Protein AF-A0A0N9N964-F1 (afdb_monomer_lite)

Secondary structure (DSSP, 8-state):
---S--HHHHHHHHHHHHHHHHHHHT----------TT-HHHHHHHHHHHHHHHHHHHHHHHHHHHHHHHHHHHHHHHHHHHHHHHHHHHHHH-

Radius of gyration: 23.44 Å; chains: 1; bounding box: 53×18×68 Å

Foldseek 3Di:
DPDDQDLVNLLVLLVVLLVQLVVLQPDDPDDDPPPDPPDPVVVVVVVVVVVSNVVSNVSSVVSNVVSVVSNVVSVVVVVVVVVVVVVVVVVVVD

Organism: NCBI:txid1136941

pLDDT: mean 87.41, std 12.32, range [35.59, 97.88]

Sequence (94 aa):
MDFGITPSQLAEVVALWRRCGRQLDGLSLSGGELTGSGSLAVTAVNECRRATRETCAARARQLDALASALARFGALTEEADAAAAAALADRRRS

Structure (mmCIF, N/CA/C/O backbone):
data_AF-A0A0N9N964-F1
#
_entry.id   AF-A0A0N9N964-F1
#
loop_
_atom_site.group_PDB
_atom_site.id
_atom_site.type_symbol
_atom_site.label_atom_id
_atom_site.label_alt_id
_atom_site.label_comp_id
_atom_site.label_asym_id
_atom_site.label_entity_id
_atom_site.label_seq_id
_atom_site.pdbx_PDB_ins_code
_atom_site.Cartn_x
_atom_site.Cartn_y
_atom_site.Cartn_z
_atom_site.occupancy
_atom_site.B_iso_or_equiv
_atom_site.auth_seq_id
_atom_site.auth_comp_id
_atom_site.auth_asym_id
_atom_site.auth_atom_id
_atom_site.pdbx_PDB_model_num
ATOM 1 N N . MET A 1 1 ? 26.239 -10.437 -6.028 1.00 35.59 1 MET A N 1
ATOM 2 C CA . MET A 1 1 ? 25.491 -9.530 -5.137 1.00 35.59 1 MET A CA 1
ATOM 3 C C . MET A 1 1 ? 24.367 -8.964 -5.972 1.00 35.59 1 MET A C 1
ATOM 5 O O . MET A 1 1 ? 24.659 -8.149 -6.836 1.00 35.59 1 MET A O 1
ATOM 9 N N . ASP A 1 2 ? 23.137 -9.431 -5.775 1.00 56.16 2 ASP A N 1
ATOM 10 C CA . ASP A 1 2 ? 21.980 -8.777 -6.388 1.00 56.16 2 ASP A CA 1
ATO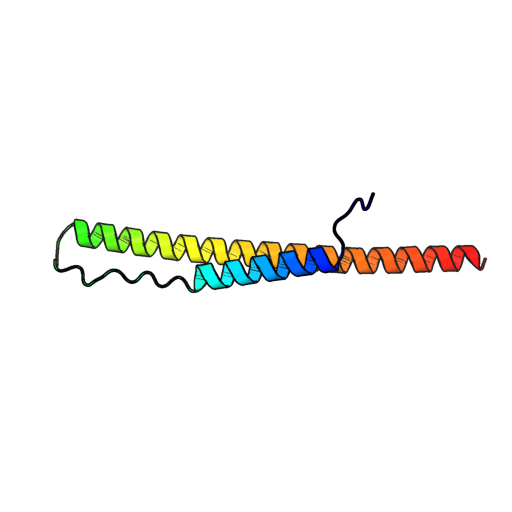M 11 C C . ASP A 1 2 ? 21.682 -7.520 -5.579 1.00 56.16 2 ASP A C 1
ATOM 13 O O . ASP A 1 2 ? 21.231 -7.580 -4.436 1.00 56.16 2 ASP A O 1
ATOM 17 N N . PHE A 1 3 ? 22.052 -6.376 -6.144 1.00 53.41 3 PHE A N 1
ATOM 18 C CA . PHE A 1 3 ? 21.765 -5.066 -5.583 1.00 53.41 3 PHE A CA 1
ATOM 19 C C . PHE A 1 3 ? 20.502 -4.556 -6.273 1.00 53.41 3 PHE A C 1
ATOM 21 O O . PHE A 1 3 ? 20.561 -4.089 -7.406 1.00 53.41 3 PHE A O 1
ATOM 28 N N . GLY A 1 4 ? 19.349 -4.689 -5.620 1.00 74.38 4 GLY A N 1
ATOM 29 C CA . GLY A 1 4 ? 18.093 -4.161 -6.147 1.00 74.38 4 GLY A CA 1
ATOM 30 C C . GLY A 1 4 ? 16.865 -4.934 -5.691 1.00 74.38 4 GLY A C 1
ATOM 31 O O . GLY A 1 4 ? 16.954 -6.071 -5.237 1.00 74.38 4 GLY A O 1
ATOM 32 N N . ILE A 1 5 ? 15.715 -4.280 -5.818 1.00 84.81 5 ILE A N 1
ATOM 33 C CA . ILE A 1 5 ? 14.403 -4.918 -5.739 1.00 84.81 5 ILE A CA 1
ATOM 34 C C . ILE A 1 5 ? 14.010 -5.296 -7.166 1.00 84.81 5 ILE A C 1
ATOM 36 O O . ILE A 1 5 ? 14.027 -4.442 -8.052 1.00 84.81 5 ILE A O 1
ATOM 40 N N . THR A 1 6 ? 13.661 -6.559 -7.396 1.00 88.38 6 THR A N 1
ATOM 41 C CA . THR A 1 6 ? 13.165 -7.004 -8.704 1.00 88.38 6 THR A CA 1
ATOM 42 C C . THR A 1 6 ? 11.743 -6.487 -8.954 1.00 88.38 6 THR A C 1
ATOM 44 O O . THR A 1 6 ? 11.001 -6.223 -8.000 1.00 88.38 6 THR A O 1
ATOM 47 N N . PRO A 1 7 ? 11.288 -6.415 -10.218 1.00 87.94 7 PRO A N 1
ATOM 48 C CA . PRO A 1 7 ? 9.897 -6.077 -10.518 1.00 87.94 7 PRO A CA 1
ATOM 49 C C . PRO A 1 7 ? 8.878 -6.986 -9.811 1.00 87.94 7 PRO A C 1
ATOM 51 O O . PRO A 1 7 ? 7.851 -6.518 -9.320 1.00 87.94 7 PRO A O 1
ATOM 54 N N . SER A 1 8 ? 9.191 -8.280 -9.666 1.00 88.50 8 SER A N 1
ATOM 55 C CA . SER A 1 8 ? 8.336 -9.224 -8.937 1.00 88.50 8 SER A CA 1
ATOM 56 C C . SER A 1 8 ? 8.249 -8.902 -7.442 1.00 88.50 8 SER A C 1
ATOM 58 O O . SER A 1 8 ? 7.156 -8.894 -6.884 1.00 88.50 8 SER A O 1
ATOM 60 N N . GLN A 1 9 ? 9.369 -8.553 -6.802 1.00 91.75 9 GLN A N 1
ATOM 61 C CA . GLN A 1 9 ? 9.395 -8.130 -5.398 1.00 91.75 9 GLN A CA 1
ATOM 62 C C . GLN A 1 9 ? 8.633 -6.809 -5.189 1.00 91.75 9 GLN A C 1
ATOM 64 O O . GLN A 1 9 ? 7.918 -6.649 -4.200 1.00 91.75 9 GLN A O 1
ATOM 69 N N . LEU A 1 10 ? 8.720 -5.877 -6.143 1.00 93.12 10 LEU A N 1
ATOM 70 C CA . LEU A 1 10 ? 7.903 -4.658 -6.176 1.00 93.12 10 LEU A CA 1
ATOM 71 C C . LEU A 1 10 ? 6.402 -4.988 -6.206 1.00 93.12 10 LEU A C 1
ATOM 73 O O . LEU A 1 10 ? 5.628 -4.457 -5.402 1.00 93.12 10 LEU A O 1
ATOM 77 N N . ALA A 1 11 ? 5.990 -5.897 -7.094 1.00 92.19 11 ALA A N 1
ATOM 78 C CA . ALA A 1 11 ? 4.601 -6.335 -7.212 1.00 92.19 11 ALA A CA 1
ATOM 79 C C . ALA A 1 11 ? 4.091 -7.029 -5.933 1.00 92.19 11 ALA A C 1
ATOM 81 O O . ALA A 1 11 ? 2.953 -6.798 -5.515 1.00 92.19 11 ALA A O 1
ATOM 82 N N . GLU A 1 12 ? 4.934 -7.824 -5.271 1.00 95.94 12 GLU A N 1
ATOM 83 C CA . GLU A 1 12 ? 4.619 -8.461 -3.987 1.00 95.94 12 GLU A CA 1
ATOM 84 C C . GLU A 1 12 ? 4.367 -7.433 -2.877 1.00 95.94 12 GLU A C 1
ATOM 86 O O . GLU A 1 12 ? 3.380 -7.548 -2.145 1.00 95.94 12 GLU A O 1
ATOM 91 N N . VAL A 1 13 ? 5.194 -6.386 -2.781 1.00 95.62 13 VAL A N 1
ATOM 92 C CA . VAL A 1 13 ? 4.999 -5.296 -1.808 1.00 95.62 13 VAL A CA 1
ATOM 93 C C . VAL A 1 13 ? 3.687 -4.553 -2.069 1.00 95.62 13 VAL A C 1
ATOM 95 O O . VAL A 1 13 ? 2.914 -4.320 -1.137 1.00 95.62 13 VAL A O 1
ATOM 98 N N . VAL A 1 14 ? 3.379 -4.240 -3.333 1.00 97.19 14 VAL A N 1
ATOM 99 C CA . VAL A 1 14 ? 2.098 -3.625 -3.731 1.00 97.19 14 VAL A CA 1
ATOM 100 C C . VAL A 1 14 ? 0.915 -4.502 -3.307 1.00 97.19 14 VAL A C 1
ATOM 102 O O . VAL A 1 14 ? -0.055 -4.009 -2.720 1.00 97.19 14 VAL A O 1
ATOM 105 N N . ALA A 1 15 ? 0.983 -5.808 -3.574 1.00 96.50 15 ALA A N 1
ATOM 106 C CA . ALA A 1 15 ? -0.066 -6.753 -3.206 1.00 96.50 15 ALA A CA 1
ATOM 107 C C . ALA A 1 15 ? -0.240 -6.850 -1.682 1.00 96.50 15 ALA A C 1
ATOM 109 O O . ALA A 1 15 ? -1.376 -6.844 -1.187 1.00 96.50 15 ALA A O 1
ATOM 110 N N . LEU A 1 16 ? 0.870 -6.882 -0.940 1.00 97.44 16 LEU A N 1
ATOM 111 C CA . LEU A 1 16 ? 0.882 -6.906 0.518 1.00 97.44 16 LEU A CA 1
ATOM 112 C C . LEU A 1 16 ? 0.234 -5.648 1.101 1.00 97.44 16 LEU A C 1
ATOM 114 O O . LEU A 1 16 ? -0.664 -5.759 1.933 1.00 97.44 16 LEU A O 1
ATOM 118 N N . TRP A 1 17 ? 0.619 -4.458 0.642 1.00 97.56 17 TRP A N 1
ATOM 119 C CA . TRP A 1 17 ? 0.053 -3.203 1.142 1.00 97.56 17 TRP A CA 1
ATOM 120 C C . TRP A 1 17 ? -1.447 -3.098 0.881 1.00 97.56 17 TRP A C 1
ATOM 122 O O . TRP A 1 17 ? -2.201 -2.745 1.788 1.00 97.56 17 TRP A O 1
ATOM 132 N N . ARG A 1 18 ? -1.912 -3.500 -0.308 1.00 97.19 18 ARG A N 1
ATOM 133 C CA . ARG A 1 18 ? -3.350 -3.555 -0.615 1.00 97.19 18 ARG A CA 1
ATOM 134 C C . ARG A 1 18 ? -4.094 -4.555 0.267 1.00 97.19 18 ARG A C 1
ATOM 136 O O . ARG A 1 18 ? -5.211 -4.281 0.701 1.00 97.19 18 ARG A O 1
ATOM 143 N N . ARG A 1 19 ? -3.495 -5.718 0.544 1.00 97.12 19 ARG A N 1
ATOM 144 C CA . ARG A 1 19 ? -4.068 -6.711 1.466 1.00 97.12 19 ARG A CA 1
ATOM 145 C C . ARG A 1 19 ? -4.191 -6.137 2.875 1.00 97.12 19 ARG A C 1
ATOM 147 O O . ARG A 1 19 ? -5.277 -6.211 3.441 1.00 97.12 19 ARG A O 1
ATOM 154 N N . CYS A 1 20 ? -3.129 -5.532 3.401 1.00 95.69 20 CYS A N 1
ATOM 155 C CA . CYS A 1 20 ? -3.142 -4.888 4.712 1.00 95.69 20 CYS A CA 1
ATOM 156 C C . CYS A 1 20 ? -4.183 -3.760 4.775 1.00 95.69 20 CYS A C 1
ATOM 158 O O . CYS A 1 20 ? -4.928 -3.673 5.746 1.00 95.69 20 CYS A O 1
ATOM 160 N N . GLY A 1 21 ? -4.300 -2.946 3.720 1.00 94.75 21 GLY A N 1
ATOM 161 C CA . GLY A 1 21 ? -5.323 -1.903 3.620 1.00 94.75 21 GLY A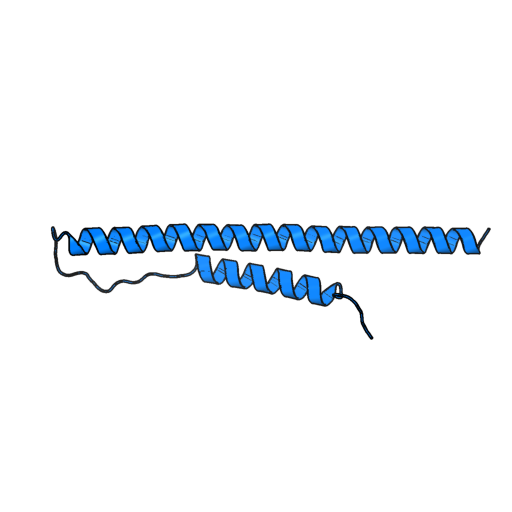 CA 1
ATOM 162 C C . GLY A 1 21 ? -6.743 -2.464 3.718 1.00 94.75 21 GLY A C 1
ATOM 163 O O . GLY A 1 21 ? -7.524 -2.000 4.543 1.00 94.75 21 GLY A O 1
ATOM 164 N N . ARG A 1 22 ? -7.056 -3.530 2.967 1.00 94.62 22 ARG A N 1
ATOM 165 C CA . ARG A 1 22 ? -8.358 -4.218 3.065 1.00 94.62 22 ARG A CA 1
ATOM 166 C C . ARG A 1 22 ? -8.609 -4.824 4.444 1.00 94.62 22 ARG A C 1
ATOM 168 O O . ARG A 1 22 ? -9.736 -4.795 4.922 1.00 94.62 22 ARG A O 1
ATOM 175 N N . GLN A 1 23 ? -7.578 -5.378 5.082 1.00 94.38 23 GLN A N 1
ATOM 176 C CA . GLN A 1 23 ? -7.704 -5.922 6.435 1.00 94.38 23 GLN A CA 1
ATOM 177 C C . GLN A 1 23 ? -8.026 -4.826 7.453 1.00 94.38 23 GLN A C 1
ATOM 179 O O . GLN A 1 23 ? -8.873 -5.053 8.307 1.00 94.38 23 GLN A O 1
ATOM 184 N N . LEU A 1 24 ? -7.399 -3.650 7.342 1.00 91.94 24 LEU A N 1
ATOM 185 C CA . LEU A 1 24 ? -7.687 -2.500 8.203 1.00 91.94 24 LEU A CA 1
ATOM 186 C C . LEU A 1 24 ? -9.104 -1.958 7.997 1.00 91.94 24 LEU A C 1
ATOM 188 O O . LEU A 1 24 ? -9.779 -1.656 8.976 1.00 91.94 24 LEU A O 1
ATOM 192 N N . ASP A 1 25 ? -9.553 -1.847 6.748 1.00 88.75 25 ASP A N 1
ATOM 193 C CA . ASP A 1 25 ? -10.898 -1.360 6.419 1.00 88.75 25 ASP A CA 1
ATOM 194 C C . ASP A 1 25 ? -11.992 -2.348 6.868 1.00 88.75 25 ASP A C 1
ATOM 196 O O . ASP A 1 25 ? -13.056 -1.956 7.341 1.00 88.75 25 ASP A O 1
ATOM 200 N N . GLY A 1 26 ? -11.689 -3.649 6.813 1.00 85.88 26 GLY A N 1
ATOM 201 C CA . GLY A 1 26 ? -12.560 -4.729 7.275 1.00 85.88 26 GLY A CA 1
ATOM 202 C C . GLY A 1 26 ? -12.554 -4.979 8.788 1.00 85.88 26 GLY A C 1
ATOM 203 O O . GLY A 1 26 ? -13.191 -5.937 9.234 1.00 85.88 26 GLY A O 1
ATOM 204 N N . LEU A 1 27 ? -11.848 -4.174 9.595 1.00 86.62 27 LEU A N 1
ATOM 205 C CA . LEU A 1 27 ? -11.833 -4.344 11.050 1.00 86.62 27 LEU A CA 1
ATOM 206 C C . LEU A 1 27 ? -13.217 -4.055 11.646 1.00 86.62 27 LEU A C 1
ATOM 208 O O . LEU A 1 27 ? -13.618 -2.908 11.860 1.00 86.62 27 LEU A O 1
ATOM 212 N N . SER A 1 28 ? -13.936 -5.123 11.987 1.00 77.94 28 SER A N 1
ATOM 213 C CA . SER A 1 28 ? -15.171 -5.025 12.758 1.00 77.94 28 SER A CA 1
ATOM 214 C C . SER A 1 28 ? -14.851 -4.797 14.234 1.00 77.94 28 SER A C 1
ATOM 216 O O . SER A 1 28 ? -14.418 -5.698 14.948 1.00 77.94 28 SER A O 1
ATOM 218 N N . LEU A 1 29 ? -15.084 -3.574 14.709 1.00 74.94 29 LEU A N 1
ATOM 219 C CA . LEU A 1 29 ? -15.042 -3.257 16.137 1.00 74.94 29 LEU A CA 1
ATOM 220 C C . LEU A 1 29 ? -16.387 -3.622 16.778 1.00 74.94 29 LEU A C 1
ATOM 222 O O . LEU A 1 29 ? -17.264 -2.761 16.963 1.00 74.94 29 LEU A O 1
ATOM 226 N N . SER A 1 30 ? -16.559 -4.908 17.081 1.00 69.75 30 SER A N 1
ATOM 227 C CA . SER A 1 30 ? -17.630 -5.401 17.944 1.00 69.75 30 SER A CA 1
ATOM 228 C C . SER A 1 30 ? -17.259 -5.121 19.401 1.00 69.75 30 SER A C 1
ATOM 230 O O . SER A 1 30 ? -16.403 -5.791 19.972 1.00 69.75 30 SER A O 1
ATOM 232 N N . GLY A 1 31 ? -17.885 -4.109 19.997 1.00 62.84 31 GLY A N 1
ATOM 233 C CA . GLY A 1 31 ? -17.996 -4.043 21.452 1.00 62.84 31 GLY A CA 1
ATOM 234 C C . GLY A 1 31 ? -19.186 -4.902 21.861 1.00 62.84 31 GLY A C 1
ATOM 235 O O . GLY A 1 31 ? -20.206 -4.855 21.171 1.00 62.84 31 GLY A O 1
ATOM 236 N N . GLY A 1 32 ? -19.060 -5.685 22.935 1.00 63.25 32 GLY A N 1
ATOM 237 C CA . GLY A 1 32 ? -20.228 -6.308 23.565 1.00 63.25 32 GLY A CA 1
ATOM 238 C C . GLY A 1 32 ? -21.282 -5.254 23.918 1.00 63.25 32 GLY A C 1
ATOM 239 O O . GLY A 1 32 ? -20.974 -4.058 23.950 1.00 63.25 32 GLY A O 1
ATOM 240 N N . GLU A 1 33 ? -22.526 -5.677 24.150 1.00 63.31 33 GLU A N 1
ATOM 241 C CA . GLU A 1 33 ? -23.579 -4.761 24.595 1.00 63.31 33 GLU A CA 1
ATOM 242 C C . GLU A 1 33 ? -23.108 -3.996 25.835 1.00 63.31 33 GLU A C 1
ATOM 244 O O . GLU A 1 33 ? -22.876 -4.564 26.901 1.00 63.31 33 GLU A O 1
ATOM 249 N N . LEU A 1 34 ? -22.927 -2.686 25.676 1.00 66.75 34 LEU A N 1
ATOM 250 C CA . LEU A 1 34 ? -22.630 -1.801 26.787 1.00 66.75 34 LEU A CA 1
ATOM 251 C C . LEU A 1 34 ? -23.940 -1.583 27.538 1.00 66.75 34 LEU A C 1
ATOM 253 O O . LEU A 1 34 ? -24.760 -0.745 27.161 1.00 66.75 34 LEU A O 1
ATOM 257 N N . THR A 1 35 ? -24.160 -2.361 28.591 1.00 62.97 35 THR A N 1
ATOM 258 C CA . THR A 1 35 ? -25.309 -2.187 29.477 1.00 62.97 35 THR A CA 1
ATOM 259 C C . THR A 1 35 ? -25.115 -0.904 30.290 1.00 62.97 35 THR A C 1
ATOM 261 O O . THR A 1 35 ? -24.390 -0.893 31.283 1.00 62.97 35 THR A O 1
ATOM 264 N N . GLY A 1 36 ? -25.714 0.204 29.847 1.00 59.66 36 GLY A N 1
ATOM 265 C CA . GLY A 1 36 ? -25.658 1.481 30.565 1.00 59.66 36 GLY A CA 1
ATOM 266 C C . GLY A 1 36 ? -26.054 2.685 29.713 1.00 59.66 36 GLY A C 1
ATOM 267 O O . GLY A 1 36 ? -25.199 3.435 29.254 1.00 59.66 36 GLY A O 1
ATOM 268 N N . SER A 1 37 ? -27.353 2.906 29.512 1.00 59.31 37 SER A N 1
ATOM 269 C CA . SER A 1 37 ? -27.845 4.142 28.886 1.00 59.31 37 SER A CA 1
ATOM 270 C C . SER A 1 37 ? -27.496 5.359 29.759 1.00 59.31 37 SER A C 1
ATOM 272 O O . SER A 1 37 ? -27.764 5.350 30.958 1.00 59.31 37 SER A O 1
ATOM 274 N N . GLY A 1 38 ? -26.875 6.393 29.176 1.00 64.75 38 GLY A N 1
ATOM 275 C CA . GLY A 1 38 ? -26.612 7.680 29.845 1.00 64.75 38 GLY A CA 1
ATOM 276 C C . GLY A 1 38 ? -25.300 7.799 30.635 1.00 64.75 38 GLY A C 1
ATOM 277 O O . GLY A 1 38 ? -25.038 8.848 31.216 1.00 64.75 38 GLY A O 1
ATOM 278 N N . SER A 1 39 ? -24.452 6.767 30.652 1.00 74.94 39 SER A N 1
ATOM 279 C CA . SER A 1 39 ? -23.148 6.817 31.327 1.00 74.94 39 SER A CA 1
ATOM 280 C C . SER A 1 39 ? -22.079 7.481 30.448 1.00 74.94 39 SER A C 1
ATOM 282 O O . SER A 1 39 ? -21.918 7.110 29.284 1.00 74.94 39 SER A O 1
ATOM 284 N N . LEU A 1 40 ? -21.280 8.396 31.018 1.00 82.00 40 LEU A N 1
ATOM 285 C CA . LEU A 1 40 ? -20.071 8.956 30.384 1.00 82.00 40 LEU A CA 1
ATOM 286 C C . LEU A 1 40 ? -19.149 7.863 29.813 1.00 82.00 40 LEU A C 1
ATOM 288 O O . LEU A 1 40 ? -18.490 8.083 28.799 1.00 82.00 40 LEU A O 1
ATOM 292 N N . ALA A 1 41 ? -19.141 6.670 30.417 1.00 81.38 41 ALA A N 1
ATOM 293 C CA . ALA A 1 41 ? -18.365 5.534 29.931 1.00 81.38 41 ALA A CA 1
ATOM 294 C C . ALA A 1 41 ? -18.857 5.023 28.566 1.00 81.38 41 ALA A C 1
ATOM 296 O O . ALA A 1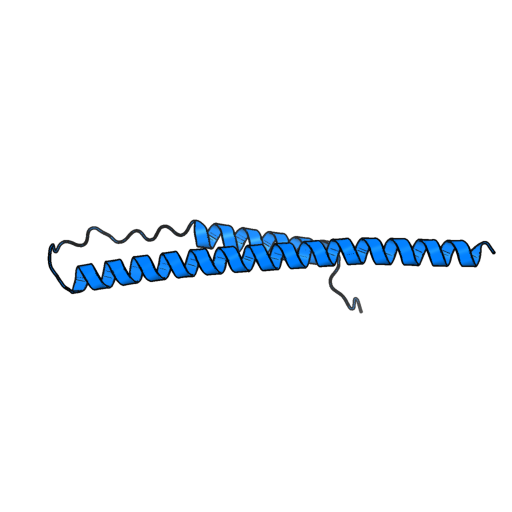 41 ? -18.041 4.685 27.712 1.00 81.38 41 ALA A O 1
ATOM 297 N N . VAL A 1 42 ? -20.171 5.003 28.316 1.00 82.25 42 VAL A N 1
ATOM 298 C CA . VAL A 1 42 ? -20.718 4.580 27.015 1.00 82.25 42 VAL A CA 1
ATOM 299 C C . VAL A 1 42 ? -20.400 5.603 25.930 1.00 82.25 42 VAL A C 1
ATOM 301 O O . VAL A 1 42 ? -20.023 5.217 24.822 1.00 82.25 42 VAL A O 1
ATOM 304 N N . THR A 1 43 ? -20.470 6.897 26.252 1.00 83.69 43 THR A N 1
ATOM 305 C CA . THR A 1 43 ? -20.026 7.962 25.343 1.00 83.69 43 THR A CA 1
ATOM 306 C C . THR A 1 43 ? -18.545 7.807 25.004 1.00 83.69 43 THR A C 1
ATOM 308 O O . THR A 1 43 ? -18.206 7.736 23.824 1.00 83.69 43 THR A O 1
ATOM 311 N N . ALA A 1 44 ? -17.680 7.644 26.011 1.00 84.69 44 ALA A N 1
ATOM 312 C CA . ALA A 1 44 ? -16.242 7.473 25.808 1.00 84.69 44 ALA A CA 1
ATOM 313 C C . ALA A 1 44 ? -15.914 6.245 24.938 1.00 84.69 44 ALA A C 1
ATOM 315 O O . ALA A 1 44 ? -15.123 6.339 24.001 1.00 84.69 44 ALA A O 1
ATOM 316 N N . VAL A 1 45 ? -16.563 5.098 25.175 1.00 86.25 45 VAL A N 1
ATOM 317 C CA . VAL A 1 45 ? -16.338 3.893 24.356 1.00 86.25 45 VAL A CA 1
ATOM 318 C C . VAL A 1 45 ? -16.803 4.099 22.910 1.00 86.25 45 VAL A C 1
ATOM 320 O O . VAL A 1 45 ? -16.123 3.662 21.978 1.00 86.25 45 VAL A O 1
ATOM 323 N N . ASN A 1 46 ? -17.934 4.774 22.689 1.00 84.62 46 ASN A N 1
ATOM 324 C CA . ASN A 1 46 ? -18.405 5.082 21.338 1.00 84.62 46 ASN A CA 1
ATOM 325 C C . ASN A 1 46 ? -17.468 6.052 20.605 1.00 84.62 46 ASN A C 1
ATOM 327 O O . ASN A 1 46 ? -17.198 5.852 19.418 1.00 84.62 46 ASN A O 1
ATOM 331 N N . GLU A 1 47 ? -16.924 7.051 21.300 1.00 87.88 47 GLU A N 1
ATOM 332 C CA . GLU A 1 47 ? -15.911 7.952 20.747 1.00 87.88 47 GLU A CA 1
ATOM 333 C C . GLU A 1 47 ? -14.627 7.208 20.381 1.00 87.88 47 GLU A C 1
ATOM 335 O O . GLU A 1 47 ? -14.133 7.379 19.265 1.00 87.88 47 GLU A O 1
ATOM 340 N N . CYS A 1 48 ? -14.139 6.316 21.250 1.00 88.50 48 CYS A N 1
ATOM 341 C CA . CYS A 1 48 ? -13.003 5.452 20.939 1.00 88.50 48 CYS A CA 1
ATOM 342 C C . CYS A 1 48 ? -13.281 4.595 19.698 1.00 88.50 48 CYS A C 1
ATOM 344 O O . CYS A 1 48 ? -12.474 4.587 18.772 1.00 88.50 48 CYS A O 1
ATOM 346 N N . ARG A 1 49 ? -14.443 3.927 19.618 1.00 87.69 49 ARG A N 1
ATOM 347 C CA . ARG A 1 49 ? -14.818 3.120 18.440 1.00 87.69 49 ARG A CA 1
ATOM 348 C C . ARG A 1 49 ? -14.841 3.951 17.161 1.00 87.69 49 ARG A C 1
ATOM 350 O O . ARG A 1 49 ? -14.355 3.483 16.132 1.00 87.69 49 ARG A O 1
ATOM 357 N N . ARG A 1 50 ? -15.395 5.166 17.211 1.00 87.12 50 ARG A N 1
ATOM 358 C CA . ARG A 1 50 ? -15.405 6.092 16.070 1.00 87.12 50 ARG A CA 1
ATOM 359 C C . ARG A 1 50 ? -13.981 6.468 15.658 1.00 87.12 50 ARG A C 1
ATOM 361 O O . ARG A 1 50 ? -13.625 6.257 14.502 1.00 87.12 50 ARG A O 1
ATOM 368 N N . ALA A 1 51 ? -13.160 6.935 16.597 1.00 91.25 51 ALA A N 1
ATOM 369 C CA . ALA A 1 51 ? -11.784 7.353 16.332 1.00 91.25 51 ALA A CA 1
ATOM 370 C C . ALA A 1 51 ? -10.929 6.209 15.763 1.00 91.25 51 ALA A C 1
ATOM 372 O O . ALA A 1 51 ? -10.144 6.410 14.832 1.00 91.25 51 ALA A O 1
ATOM 373 N N . THR A 1 52 ? -11.110 4.984 16.268 1.00 91.56 52 THR A N 1
ATOM 374 C CA . THR A 1 52 ? -10.433 3.801 15.731 1.00 91.56 52 THR A CA 1
ATOM 375 C C . THR A 1 52 ? -10.879 3.513 14.298 1.00 91.56 52 THR A C 1
ATOM 377 O O . THR A 1 52 ? -10.016 3.333 13.443 1.00 91.56 52 THR A O 1
ATOM 380 N N . ARG A 1 53 ? -12.187 3.532 13.992 1.00 90.19 53 ARG A N 1
ATOM 381 C CA . ARG A 1 53 ? -12.685 3.329 12.614 1.00 90.19 53 ARG A CA 1
ATOM 382 C C . ARG A 1 53 ? -12.126 4.364 11.644 1.00 90.19 53 ARG A C 1
ATOM 384 O O . ARG A 1 53 ? -11.640 4.000 10.578 1.00 90.19 53 ARG A O 1
ATOM 391 N N . GLU A 1 54 ? -12.161 5.637 12.024 1.00 92.50 54 GLU A N 1
ATOM 392 C CA . GLU A 1 54 ? -11.639 6.732 11.201 1.00 92.50 54 GLU A CA 1
ATOM 393 C C . GLU A 1 54 ? -10.139 6.570 10.939 1.00 92.50 54 GLU A C 1
ATOM 395 O O . GLU A 1 54 ? -9.685 6.708 9.800 1.00 92.50 54 GLU A O 1
ATOM 400 N N . THR A 1 55 ? -9.379 6.198 11.972 1.00 94.69 55 THR A N 1
ATOM 401 C CA . THR A 1 55 ? -7.938 5.948 11.862 1.00 94.69 55 THR A CA 1
ATOM 402 C C . THR A 1 55 ? -7.645 4.749 10.961 1.00 94.69 55 THR A C 1
ATOM 404 O O . THR A 1 55 ? -6.810 4.856 10.063 1.00 94.69 55 THR A O 1
ATOM 407 N N . CYS A 1 56 ? -8.339 3.623 11.149 1.00 94.38 56 CYS A N 1
ATOM 408 C CA . CYS A 1 56 ? -8.185 2.429 10.317 1.00 94.38 56 CYS A CA 1
ATOM 409 C C . CYS A 1 56 ? -8.487 2.729 8.845 1.00 94.38 56 CYS A C 1
ATOM 411 O O . CYS A 1 56 ? -7.664 2.419 7.985 1.00 94.38 56 CYS A O 1
ATOM 413 N N . ALA A 1 57 ? -9.594 3.420 8.562 1.00 93.25 57 ALA A N 1
ATOM 414 C CA . ALA A 1 57 ? -9.959 3.815 7.205 1.00 93.25 57 ALA A CA 1
ATOM 415 C C . ALA A 1 57 ? -8.924 4.775 6.587 1.00 93.25 57 ALA A C 1
ATOM 417 O O . ALA A 1 57 ? -8.555 4.642 5.419 1.00 93.25 57 ALA A O 1
ATOM 418 N N . ALA A 1 58 ? -8.404 5.735 7.361 1.00 95.62 58 ALA A N 1
ATOM 419 C CA . ALA A 1 58 ? -7.353 6.638 6.893 1.00 95.62 58 ALA A CA 1
ATOM 420 C C . ALA A 1 58 ? -6.054 5.890 6.558 1.00 95.62 58 ALA A C 1
ATOM 422 O O . ALA A 1 58 ? -5.452 6.142 5.512 1.00 95.62 58 ALA A O 1
ATOM 423 N N . ARG A 1 59 ? -5.639 4.937 7.401 1.00 97.00 59 ARG A N 1
ATOM 424 C CA . ARG A 1 59 ? -4.452 4.105 7.152 1.00 97.00 59 ARG A CA 1
ATOM 425 C C . ARG A 1 59 ? -4.642 3.158 5.971 1.00 97.00 59 ARG A C 1
ATOM 427 O O . ARG A 1 59 ? -3.716 3.011 5.178 1.00 97.00 59 ARG A O 1
ATOM 434 N N . ALA A 1 60 ? -5.8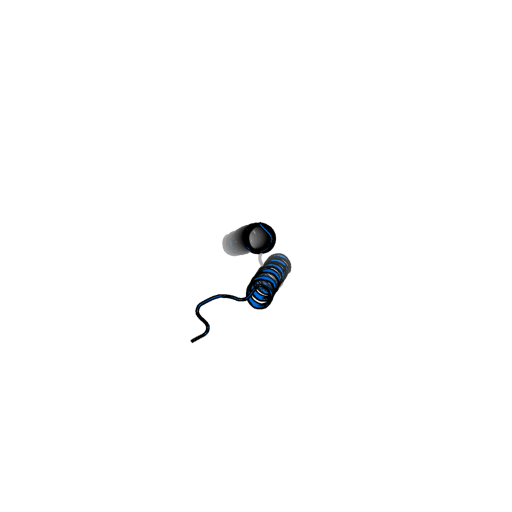33 2.587 5.798 1.00 96.38 60 ALA A N 1
ATOM 435 C CA . ALA A 1 60 ? -6.166 1.781 4.628 1.00 96.38 60 ALA A CA 1
ATOM 436 C C . ALA A 1 60 ? -6.005 2.582 3.326 1.00 96.38 60 ALA A C 1
ATOM 438 O O . ALA A 1 60 ? -5.316 2.131 2.410 1.00 96.38 60 ALA A O 1
ATOM 439 N N . ARG A 1 61 ? -6.542 3.811 3.277 1.00 96.69 61 ARG A N 1
ATOM 440 C CA . ARG A 1 61 ? -6.368 4.721 2.129 1.00 96.69 61 ARG A CA 1
ATOM 441 C C . ARG A 1 61 ? -4.905 5.080 1.876 1.00 96.69 61 ARG A C 1
ATOM 443 O O . ARG A 1 61 ? -4.483 5.134 0.726 1.00 96.69 61 ARG A O 1
ATOM 450 N N . GLN A 1 62 ? -4.122 5.312 2.929 1.00 97.88 62 GLN A N 1
ATOM 451 C CA . GLN A 1 62 ? -2.689 5.596 2.790 1.00 97.88 62 GLN A CA 1
ATOM 452 C C . GLN A 1 62 ? -1.921 4.412 2.194 1.00 97.88 62 GLN A C 1
ATOM 454 O O . GLN A 1 62 ? -1.105 4.614 1.299 1.00 97.88 62 GLN A O 1
ATOM 459 N N . LEU A 1 63 ? -2.194 3.186 2.652 1.00 97.81 63 LEU A N 1
ATOM 460 C CA . LEU A 1 63 ? -1.574 1.984 2.093 1.00 97.81 63 LEU A CA 1
ATOM 461 C C . LEU A 1 63 ? -1.921 1.798 0.615 1.00 97.81 63 LEU A C 1
ATOM 463 O O . LEU A 1 63 ? -1.040 1.473 -0.176 1.00 97.81 63 LEU A O 1
ATOM 467 N N . ASP A 1 64 ? -3.172 2.044 0.229 1.00 96.75 64 ASP A N 1
ATOM 468 C CA . ASP A 1 64 ? -3.586 1.944 -1.172 1.00 96.75 64 ASP A CA 1
ATOM 469 C C . ASP A 1 64 ? -2.941 3.025 -2.059 1.00 96.75 64 ASP A C 1
ATOM 471 O O . ASP A 1 64 ? -2.469 2.737 -3.163 1.00 96.75 64 ASP A O 1
ATOM 475 N N . ALA A 1 65 ? -2.820 4.255 -1.548 1.00 97.50 65 ALA A N 1
ATOM 476 C CA . ALA A 1 65 ? -2.126 5.339 -2.238 1.00 97.50 65 ALA A CA 1
ATOM 477 C C . ALA A 1 65 ? -0.634 5.025 -2.445 1.00 97.50 65 ALA A C 1
ATOM 479 O O . ALA A 1 65 ? -0.110 5.209 -3.546 1.00 97.50 65 ALA A O 1
ATOM 480 N N . LEU A 1 66 ? 0.042 4.501 -1.416 1.00 97.62 66 LEU A N 1
ATOM 481 C CA . LEU A 1 66 ? 1.438 4.068 -1.507 1.00 97.62 66 LEU A CA 1
ATOM 482 C C . LEU A 1 66 ? 1.602 2.900 -2.485 1.00 97.62 66 LEU A C 1
ATOM 484 O O . LEU A 1 66 ? 2.507 2.925 -3.315 1.00 97.62 66 LEU A O 1
ATOM 488 N N . ALA A 1 67 ? 0.702 1.916 -2.446 1.00 97.12 67 ALA A N 1
ATOM 489 C CA . ALA A 1 67 ? 0.716 0.785 -3.368 1.00 97.12 67 ALA A CA 1
ATOM 490 C C . ALA A 1 67 ? 0.539 1.242 -4.823 1.00 97.12 67 ALA A C 1
ATOM 492 O O . ALA A 1 67 ? 1.237 0.771 -5.717 1.00 97.12 67 ALA A O 1
ATOM 493 N N . SER A 1 68 ? -0.349 2.207 -5.062 1.00 97.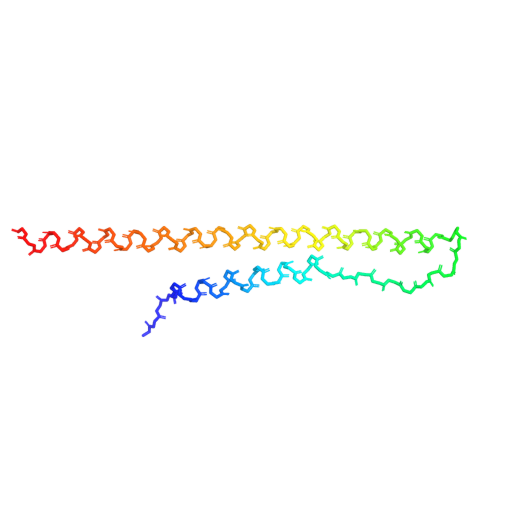44 68 SER A N 1
ATOM 494 C CA . SER A 1 68 ? -0.562 2.793 -6.387 1.00 97.44 68 SER A CA 1
ATOM 495 C C . SER A 1 68 ? 0.641 3.611 -6.860 1.00 97.44 68 SER A C 1
ATOM 497 O O . SER A 1 68 ? 1.028 3.526 -8.024 1.00 97.44 68 SER A O 1
ATOM 499 N N . ALA A 1 69 ? 1.274 4.381 -5.971 1.00 97.31 69 ALA A N 1
ATOM 500 C CA . ALA A 1 69 ? 2.503 5.099 -6.296 1.00 97.31 69 ALA A CA 1
ATOM 501 C C . ALA A 1 69 ? 3.638 4.136 -6.672 1.00 97.31 69 ALA A C 1
ATOM 503 O O . ALA A 1 69 ? 4.297 4.345 -7.689 1.00 97.31 69 ALA A O 1
ATOM 504 N N . LEU A 1 70 ? 3.804 3.062 -5.901 1.00 96.31 70 LEU A N 1
ATOM 505 C CA . LEU A 1 70 ? 4.838 2.059 -6.115 1.00 96.31 70 LEU A CA 1
ATOM 506 C C . LEU A 1 70 ? 4.614 1.254 -7.405 1.00 96.31 70 LEU A C 1
ATOM 508 O O . LEU A 1 70 ? 5.554 1.039 -8.164 1.00 96.31 70 LEU A O 1
ATOM 512 N N . ALA A 1 71 ? 3.366 0.886 -7.705 1.00 94.88 71 ALA A N 1
ATOM 513 C CA . ALA A 1 71 ? 3.013 0.227 -8.962 1.00 94.88 71 ALA A CA 1
ATOM 514 C C . ALA A 1 71 ? 3.332 1.104 -10.186 1.00 94.88 71 ALA A C 1
ATOM 516 O O . ALA A 1 71 ? 3.884 0.614 -11.168 1.00 94.88 71 ALA A O 1
ATOM 517 N N . ARG A 1 72 ? 3.035 2.411 -10.120 1.00 96.12 72 ARG A N 1
ATOM 518 C CA . ARG A 1 72 ? 3.391 3.355 -11.195 1.00 96.12 72 ARG A CA 1
ATOM 519 C C . ARG A 1 72 ? 4.899 3.493 -11.359 1.00 96.12 72 ARG A C 1
ATOM 521 O O . ARG A 1 72 ? 5.377 3.526 -12.484 1.00 96.12 72 ARG A O 1
ATOM 528 N N . PHE A 1 73 ? 5.637 3.574 -10.253 1.00 94.06 73 PHE A N 1
ATOM 529 C CA . PHE A 1 73 ? 7.096 3.624 -10.291 1.00 94.06 73 PHE A CA 1
ATOM 530 C C . PHE A 1 73 ? 7.686 2.385 -10.980 1.00 94.06 73 PHE A C 1
ATOM 532 O O . PHE A 1 73 ? 8.543 2.529 -11.849 1.00 94.06 73 PHE A O 1
ATOM 539 N N . GLY A 1 74 ? 7.188 1.188 -10.647 1.00 92.50 74 GLY A N 1
ATOM 540 C CA . GLY A 1 74 ? 7.593 -0.054 -11.310 1.00 92.50 74 GLY A CA 1
ATOM 541 C C . GLY A 1 74 ? 7.350 -0.013 -12.821 1.00 92.50 74 GLY A C 1
ATOM 542 O O . GLY A 1 74 ? 8.287 -0.217 -13.585 1.00 92.50 74 GLY A O 1
ATOM 543 N N . ALA A 1 75 ? 6.140 0.360 -13.250 1.00 92.12 75 ALA A N 1
ATOM 544 C CA . ALA A 1 75 ? 5.795 0.445 -14.673 1.00 92.12 75 ALA A CA 1
ATOM 545 C C . ALA A 1 75 ? 6.682 1.438 -15.451 1.00 92.12 75 ALA A C 1
ATOM 547 O O . ALA A 1 75 ? 7.161 1.121 -16.535 1.00 92.12 75 ALA A O 1
ATOM 548 N N . LEU A 1 76 ? 6.945 2.619 -14.879 1.00 94.25 76 LEU A N 1
ATOM 549 C CA . LEU A 1 76 ? 7.824 3.621 -15.497 1.00 94.25 76 LEU A CA 1
ATOM 550 C C . LEU A 1 76 ? 9.276 3.142 -15.600 1.00 94.25 76 LEU A C 1
ATOM 552 O O . LEU A 1 76 ? 9.980 3.512 -16.536 1.00 94.25 76 LEU A O 1
ATOM 556 N N . THR A 1 77 ? 9.729 2.334 -14.642 1.00 91.31 77 THR A N 1
ATOM 557 C CA . THR A 1 77 ? 11.090 1.784 -14.648 1.00 91.31 77 THR A CA 1
ATOM 558 C C . THR A 1 77 ? 11.236 0.726 -15.739 1.00 91.31 77 THR A C 1
ATOM 560 O O . THR A 1 77 ? 12.185 0.786 -16.511 1.00 91.31 77 THR A O 1
ATOM 563 N N . GLU A 1 78 ? 10.262 -0.180 -15.872 1.00 91.12 78 GLU A N 1
ATOM 564 C CA . GLU A 1 78 ? 10.237 -1.174 -16.955 1.00 91.12 78 GLU A CA 1
ATOM 565 C C . GLU A 1 78 ? 10.204 -0.516 -18.343 1.00 91.12 78 GLU A C 1
ATOM 567 O O . GLU A 1 78 ? 10.928 -0.934 -19.249 1.00 91.12 78 GLU A O 1
ATOM 572 N N . GLU A 1 79 ? 9.401 0.540 -18.511 1.00 93.56 79 GLU A N 1
ATOM 573 C CA . GLU A 1 79 ? 9.341 1.313 -19.756 1.00 93.56 79 GLU A CA 1
ATOM 574 C C . GLU A 1 79 ? 10.684 1.991 -20.071 1.00 93.56 79 GLU A C 1
ATOM 576 O O . GLU A 1 79 ? 11.173 1.912 -21.203 1.00 93.56 79 GLU A O 1
ATOM 581 N N . ALA A 1 80 ? 11.313 2.615 -19.070 1.00 92.75 80 ALA A N 1
ATOM 582 C CA . ALA A 1 80 ? 12.612 3.261 -19.226 1.00 92.75 80 ALA A CA 1
ATOM 583 C C . ALA A 1 80 ? 13.723 2.255 -19.575 1.00 92.75 80 ALA A C 1
ATOM 585 O O . ALA A 1 80 ? 14.527 2.521 -20.473 1.00 92.75 80 ALA A O 1
ATOM 586 N N . ASP A 1 81 ? 13.744 1.091 -18.922 1.00 91.94 81 ASP A N 1
ATOM 587 C CA . ASP A 1 81 ? 14.711 0.024 -19.192 1.00 91.94 81 ASP A CA 1
ATOM 588 C C . ASP A 1 81 ? 14.548 -0.529 -20.615 1.00 91.94 81 ASP A C 1
ATOM 590 O O . ASP A 1 81 ? 15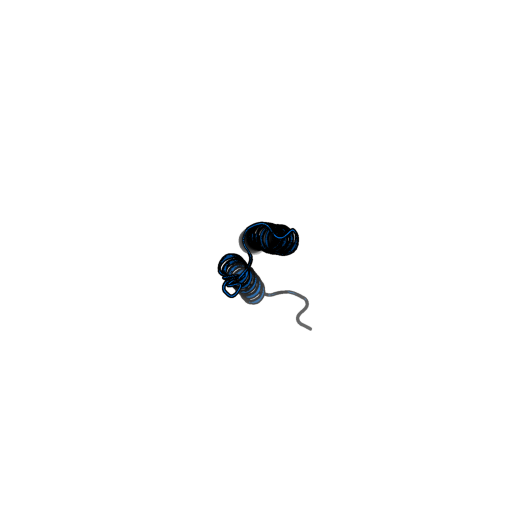.536 -0.709 -21.337 1.00 91.94 81 ASP A O 1
ATOM 594 N N . ALA A 1 82 ? 13.305 -0.732 -21.067 1.00 92.38 82 ALA A N 1
ATOM 595 C CA . ALA A 1 82 ? 13.016 -1.163 -22.432 1.00 92.38 82 ALA A CA 1
ATOM 596 C C . ALA A 1 82 ? 13.478 -0.128 -23.474 1.00 92.38 82 ALA A C 1
ATOM 598 O O . ALA A 1 82 ? 14.110 -0.489 -24.473 1.00 92.38 82 ALA A O 1
ATOM 599 N N . ALA A 1 83 ? 13.220 1.161 -23.230 1.00 95.81 83 ALA A N 1
ATOM 600 C CA . ALA A 1 83 ? 13.657 2.246 -24.107 1.00 95.81 83 ALA A CA 1
ATOM 601 C C . ALA A 1 83 ? 15.191 2.349 -24.180 1.00 95.81 83 ALA A C 1
ATOM 603 O O . ALA A 1 83 ? 15.759 2.494 -25.268 1.00 95.81 83 ALA A O 1
ATOM 604 N N . ALA A 1 84 ? 15.880 2.219 -23.043 1.00 94.38 84 ALA A N 1
ATOM 605 C CA . ALA A 1 84 ? 17.339 2.221 -22.987 1.00 94.38 84 ALA A CA 1
ATOM 606 C C . ALA A 1 84 ? 17.942 1.022 -23.739 1.00 94.38 84 ALA A C 1
ATOM 608 O O . ALA A 1 84 ? 18.893 1.186 -24.511 1.00 94.38 84 ALA A O 1
ATOM 609 N N . ALA A 1 85 ? 17.370 -0.174 -23.567 1.00 94.25 85 ALA A N 1
ATOM 610 C CA . ALA A 1 85 ? 17.800 -1.374 -24.278 1.00 94.25 85 ALA A CA 1
ATOM 611 C C . ALA A 1 85 ? 17.641 -1.229 -25.802 1.00 94.25 85 ALA A C 1
ATOM 613 O O . ALA A 1 85 ? 18.562 -1.574 -26.549 1.00 94.25 85 ALA A O 1
ATOM 614 N N . ALA A 1 86 ? 16.519 -0.666 -26.262 1.00 95.38 86 ALA A N 1
ATOM 615 C CA . ALA A 1 86 ? 16.280 -0.393 -27.678 1.00 95.38 86 ALA A CA 1
ATOM 616 C C . ALA A 1 86 ? 17.313 0.593 -28.254 1.00 95.38 86 ALA A C 1
ATOM 618 O O . ALA A 1 86 ? 17.946 0.302 -29.269 1.00 95.38 86 ALA A O 1
ATOM 619 N N . ALA A 1 87 ? 17.572 1.706 -27.559 1.00 95.88 87 ALA A N 1
ATOM 620 C CA . ALA A 1 87 ? 18.552 2.704 -27.992 1.00 95.88 87 ALA A CA 1
ATOM 621 C C . ALA A 1 87 ? 19.983 2.136 -28.089 1.00 95.88 87 ALA A C 1
ATOM 623 O O . ALA A 1 87 ? 20.740 2.470 -29.005 1.00 95.88 87 ALA A O 1
ATOM 624 N N . LEU A 1 88 ? 20.365 1.249 -27.164 1.00 95.88 88 LEU A N 1
ATOM 625 C CA . LEU A 1 88 ? 21.652 0.551 -27.213 1.00 95.88 88 LEU A CA 1
ATOM 626 C C . LEU A 1 88 ? 21.731 -0.438 -28.382 1.00 95.88 88 LEU A C 1
ATOM 628 O O . LEU A 1 88 ? 22.784 -0.553 -29.011 1.00 95.88 88 LEU A O 1
ATOM 632 N N . ALA A 1 89 ? 20.641 -1.148 -28.681 1.00 94.62 89 ALA A N 1
ATOM 633 C CA . ALA A 1 89 ? 20.576 -2.060 -29.819 1.00 94.62 89 ALA A CA 1
ATOM 634 C C . ALA A 1 89 ? 20.684 -1.315 -31.158 1.00 94.62 89 ALA A C 1
ATOM 636 O O . ALA A 1 89 ? 21.348 -1.801 -32.073 1.00 94.62 89 ALA A O 1
ATOM 637 N N . ASP A 1 90 ? 20.091 -0.126 -31.269 1.00 95.50 90 ASP A N 1
ATOM 638 C CA . ASP A 1 90 ? 20.214 0.726 -32.455 1.00 95.50 90 ASP A CA 1
ATOM 639 C C . ASP A 1 90 ? 21.648 1.219 -32.652 1.00 95.50 90 ASP A C 1
ATOM 641 O O . ASP A 1 90 ? 22.201 1.060 -33.739 1.00 95.50 90 ASP A O 1
ATOM 645 N N . ARG A 1 91 ? 22.309 1.693 -31.585 1.00 92.12 91 ARG A N 1
ATOM 646 C CA . ARG A 1 91 ? 23.726 2.100 -31.642 1.00 92.12 91 ARG A CA 1
ATOM 647 C C . ARG A 1 91 ? 24.693 0.981 -32.021 1.00 92.12 91 ARG A C 1
ATOM 649 O O . ARG A 1 91 ? 25.768 1.267 -32.525 1.00 92.12 91 ARG A O 1
ATOM 656 N N . ARG A 1 92 ? 24.368 -0.282 -31.733 1.00 88.12 92 ARG A N 1
ATOM 657 C CA . ARG A 1 92 ? 25.208 -1.430 -32.124 1.00 88.12 92 ARG A CA 1
ATOM 658 C C . ARG A 1 92 ? 25.052 -1.810 -33.597 1.00 88.12 92 ARG A C 1
ATOM 660 O O . ARG A 1 92 ? 25.867 -2.576 -34.100 1.00 88.12 92 ARG A O 1
ATOM 667 N N . ARG A 1 93 ? 23.984 -1.345 -34.251 1.00 84.56 93 ARG A N 1
ATOM 668 C CA . ARG A 1 93 ? 23.662 -1.639 -35.656 1.00 84.56 93 ARG A CA 1
ATOM 669 C C . ARG A 1 93 ? 24.137 -0.551 -36.624 1.00 84.56 93 ARG A C 1
ATOM 671 O O . ARG A 1 93 ? 24.187 -0.824 -37.820 1.00 84.56 93 ARG A O 1
ATOM 678 N N . SER A 1 94 ? 24.447 0.643 -36.116 1.00 74.00 94 SER A N 1
ATOM 679 C CA . SER A 1 94 ? 25.060 1.771 -36.836 1.00 74.00 94 SER A CA 1
ATOM 680 C C . SER A 1 94 ? 26.580 1.708 -36.802 1.00 74.00 94 SER A C 1
ATOM 682 O O . SER A 1 94 ? 27.198 1.970 -37.852 1.00 74.00 94 SER A O 1
#